Protein AF-I4HUV7-F1 (afdb_monomer_lite)

Foldseek 3Di:
DCVFQNPCCVVFVQWLAAQLVPFVQSARLVLLVVLVCCCGVPVCLVVSLVLLVCEVPVPPVNYGHQCVPLVVDDCCVSRVRGPCSVPSSVSSVVSCVSRPPDDPPPPPDD

Sequence (110 aa):
MINCLGDNWVKTWSLGLPSWENTPNHINIRSILWLRNLAIAYDMIDFAKARYNLLGNGGHWFPGQQAKEVEKLDLTACLAASPHADQIPHLLAETHRLLSGETVQRLSSS

Secondary structure (DSSP, 8-state):
-HHHH-HHHHHHTTTTPPPGGGSGGGB-HHHHHHHHHHHHHH--HHHHHHHHTTTTTSGGGS-SB--TTGGGS--HHHHTT-TTTTTHHHHHHHHHHHHSSS--------

Organism: NCBI:txid1160284

Radius of gyration: 14.09 Å; chains: 1; bounding box: 31×34×42 Å

Structure (mmCIF, N/CA/C/O backbone):
data_AF-I4HUV7-F1
#
_entry.id   AF-I4HUV7-F1
#
loop_
_atom_site.group_PDB
_atom_site.id
_atom_site.type_symbol
_atom_site.label_atom_id
_atom_site.label_alt_id
_atom_site.label_comp_id
_atom_site.label_asym_id
_atom_site.label_entity_id
_atom_site.label_seq_id
_atom_site.pdbx_PDB_ins_code
_atom_site.Cartn_x
_atom_site.Cartn_y
_atom_site.Cartn_z
_atom_site.occupancy
_atom_site.B_iso_or_equiv
_atom_site.auth_seq_id
_atom_site.auth_comp_id
_atom_site.auth_asym_id
_atom_site.auth_atom_id
_atom_site.pdbx_PDB_model_num
ATOM 1 N N . MET A 1 1 ? -12.606 -8.576 6.114 1.00 71.75 1 MET A N 1
ATOM 2 C CA . MET A 1 1 ? -11.490 -8.477 5.142 1.00 71.75 1 MET A CA 1
ATOM 3 C C . MET A 1 1 ? -11.890 -8.946 3.742 1.00 71.75 1 MET A C 1
ATOM 5 O O . MET A 1 1 ? -11.938 -8.098 2.864 1.00 71.75 1 MET A O 1
ATOM 9 N N . ILE A 1 2 ? -12.245 -10.224 3.525 1.00 83.25 2 ILE A N 1
ATOM 10 C CA . ILE A 1 2 ? -12.669 -10.730 2.197 1.00 83.25 2 ILE A CA 1
ATOM 11 C C . ILE A 1 2 ? -13.879 -9.957 1.646 1.00 83.25 2 ILE A C 1
ATOM 13 O O . ILE A 1 2 ? -13.843 -9.529 0.501 1.00 83.25 2 ILE A O 1
ATOM 17 N N . ASN A 1 3 ? -14.894 -9.682 2.474 1.00 85.62 3 ASN A N 1
ATOM 18 C CA . ASN A 1 3 ? -16.086 -8.933 2.044 1.00 85.62 3 ASN A CA 1
ATOM 19 C C . ASN A 1 3 ? -15.796 -7.487 1.598 1.00 85.62 3 ASN A C 1
ATOM 21 O O . ASN A 1 3 ? -16.595 -6.925 0.862 1.00 85.62 3 ASN A O 1
ATOM 25 N N . CYS A 1 4 ? -14.683 -6.888 2.036 1.00 88.00 4 CYS A N 1
ATOM 26 C CA . CYS A 1 4 ? -14.340 -5.497 1.711 1.00 88.00 4 CYS A CA 1
ATOM 27 C C . CYS A 1 4 ? -13.284 -5.397 0.600 1.00 88.00 4 CYS A C 1
ATOM 29 O O . CYS A 1 4 ? -13.304 -4.458 -0.184 1.00 88.00 4 CYS A O 1
ATOM 31 N N . LEU A 1 5 ? -12.332 -6.337 0.560 1.00 88.31 5 LEU A N 1
ATOM 32 C CA . LEU A 1 5 ? -11.147 -6.277 -0.306 1.00 88.31 5 LEU A CA 1
ATOM 33 C C . LEU A 1 5 ? -11.113 -7.372 -1.387 1.00 88.31 5 LEU A C 1
ATOM 35 O O . LEU A 1 5 ? -10.328 -7.271 -2.324 1.00 88.31 5 LEU A O 1
ATOM 39 N N . GLY A 1 6 ? -11.945 -8.408 -1.267 1.00 93.06 6 GLY A N 1
ATOM 40 C CA . GLY A 1 6 ? -11.955 -9.580 -2.145 1.00 93.06 6 GLY A CA 1
ATOM 41 C C . GLY A 1 6 ? -10.986 -10.687 -1.709 1.00 93.06 6 GLY A C 1
ATOM 42 O O . GLY A 1 6 ? -9.909 -10.427 -1.176 1.00 93.06 6 GLY A O 1
ATOM 43 N N . ASP A 1 7 ? -11.371 -11.946 -1.943 1.00 94.00 7 ASP A N 1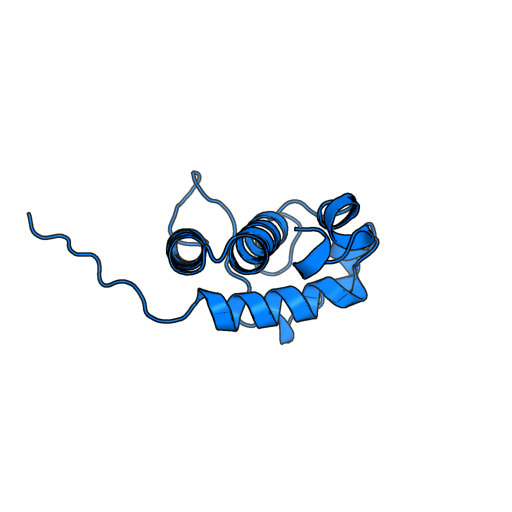
ATOM 44 C CA . ASP A 1 7 ? -10.610 -13.134 -1.512 1.00 94.00 7 ASP A CA 1
ATOM 45 C C . ASP A 1 7 ? -9.214 -13.200 -2.141 1.00 94.00 7 ASP A C 1
ATOM 47 O O . ASP A 1 7 ? -8.226 -13.388 -1.431 1.00 94.00 7 ASP A O 1
ATOM 51 N N . ASN A 1 8 ? -9.142 -12.971 -3.457 1.00 94.69 8 ASN A N 1
ATOM 52 C CA . ASN A 1 8 ? -7.889 -12.986 -4.205 1.00 94.69 8 ASN A CA 1
ATOM 53 C C . ASN A 1 8 ? -6.887 -11.999 -3.590 1.00 94.69 8 ASN A C 1
ATOM 55 O O . ASN A 1 8 ? -5.838 -12.405 -3.103 1.00 94.69 8 ASN A O 1
ATOM 59 N N . TRP A 1 9 ? -7.271 -10.722 -3.478 1.00 95.81 9 TRP A N 1
ATOM 60 C CA . TRP A 1 9 ? -6.423 -9.677 -2.902 1.00 95.81 9 TRP A CA 1
ATOM 61 C C . TRP A 1 9 ? -5.921 -10.030 -1.500 1.00 95.81 9 TRP A C 1
ATOM 63 O O . TRP A 1 9 ? -4.728 -9.936 -1.227 1.00 95.81 9 TRP A O 1
ATOM 73 N N . VAL A 1 10 ? -6.809 -10.477 -0.607 1.00 93.81 10 VAL A N 1
ATOM 74 C CA . VAL A 1 10 ? -6.444 -10.813 0.778 1.00 93.81 10 VAL A CA 1
ATOM 75 C C . VAL A 1 10 ? -5.332 -11.861 0.845 1.00 93.81 10 VAL A C 1
ATOM 77 O O . VAL A 1 10 ? -4.462 -11.766 1.712 1.00 93.81 10 VAL A O 1
ATOM 80 N N . LYS A 1 11 ? -5.325 -12.822 -0.081 1.00 95.31 11 LYS A N 1
ATOM 81 C CA . LYS A 1 11 ? -4.323 -13.891 -0.136 1.00 95.31 11 LYS A CA 1
ATOM 82 C C . LYS A 1 11 ? -3.035 -13.473 -0.842 1.00 95.31 11 LYS A C 1
ATOM 84 O O . LYS A 1 11 ? -1.973 -13.981 -0.488 1.00 95.31 11 LYS A O 1
ATOM 89 N N . THR A 1 12 ? -3.103 -12.571 -1.822 1.00 97.12 12 THR A N 1
ATOM 90 C CA . THR A 1 12 ? -1.993 -12.352 -2.765 1.00 97.12 12 THR A CA 1
ATOM 91 C C . THR A 1 12 ? -1.412 -10.939 -2.787 1.00 97.12 12 THR A C 1
ATOM 93 O O . THR A 1 12 ? -0.366 -10.749 -3.404 1.00 97.12 12 THR A O 1
ATOM 96 N N . TRP A 1 13 ? -1.990 -9.959 -2.076 1.00 97.25 13 TRP A N 1
ATOM 97 C CA . TRP A 1 13 ? -1.567 -8.545 -2.143 1.00 97.25 13 TRP A CA 1
ATOM 98 C C . TRP A 1 13 ? -0.078 -8.308 -1.855 1.00 97.25 13 TRP A C 1
ATOM 100 O O . TRP A 1 13 ? 0.499 -7.337 -2.334 1.00 97.25 13 TRP A O 1
ATOM 110 N N . SER A 1 14 ? 0.543 -9.171 -1.045 1.00 96.94 14 SER A N 1
ATOM 111 C CA . SER A 1 14 ? 1.934 -9.019 -0.605 1.00 96.94 14 SER A CA 1
ATOM 112 C C . SER A 1 14 ? 2.953 -9.824 -1.419 1.00 96.94 14 SER A C 1
ATOM 114 O O . SER A 1 14 ? 4.162 -9.699 -1.180 1.00 96.94 14 SER A O 1
ATOM 116 N N . LEU A 1 15 ? 2.473 -10.650 -2.356 1.00 97.75 15 LEU A N 1
ATOM 117 C CA . LEU A 1 15 ? 3.304 -11.498 -3.203 1.00 97.75 15 LEU A CA 1
ATOM 118 C C . LEU A 1 15 ? 4.025 -10.655 -4.255 1.00 97.75 15 LEU A C 1
ATOM 120 O O . LEU A 1 15 ? 3.437 -9.764 -4.873 1.00 97.75 15 LEU A O 1
ATOM 124 N N . GLY A 1 16 ? 5.315 -10.943 -4.440 1.00 96.62 16 GLY A N 1
ATOM 125 C CA . GLY A 1 16 ? 6.145 -10.292 -5.454 1.00 96.62 16 GLY A CA 1
ATOM 126 C C . GLY A 1 16 ? 6.408 -8.803 -5.222 1.00 96.62 16 GLY A C 1
ATOM 127 O O . GLY A 1 16 ? 6.891 -8.137 -6.130 1.00 96.62 16 GLY A O 1
ATOM 128 N N . LEU A 1 17 ? 6.092 -8.261 -4.038 1.00 97.38 17 LEU A N 1
ATOM 129 C CA . LEU A 1 17 ? 6.389 -6.863 -3.729 1.00 97.38 17 LEU A CA 1
ATOM 130 C C . LEU A 1 17 ? 7.894 -6.658 -3.487 1.00 97.38 17 LEU A C 1
ATOM 132 O O . LEU A 1 17 ? 8.482 -7.425 -2.714 1.00 97.38 17 LEU A O 1
ATOM 136 N N . PRO A 1 18 ? 8.496 -5.600 -4.055 1.00 96.25 18 PRO A N 1
ATOM 137 C CA . PRO A 1 18 ? 9.900 -5.273 -3.843 1.00 96.25 18 PRO A CA 1
ATOM 138 C C . PRO A 1 18 ? 10.155 -4.796 -2.404 1.00 96.25 18 PRO A C 1
ATOM 140 O O . PRO A 1 18 ? 9.242 -4.362 -1.691 1.00 96.25 18 PRO A O 1
ATOM 143 N N . SER A 1 19 ? 11.418 -4.837 -1.974 1.00 95.19 19 SER A N 1
ATOM 144 C CA . SER A 1 19 ? 11.849 -4.040 -0.823 1.00 95.19 19 SER A CA 1
ATOM 145 C C . SER A 1 19 ? 11.765 -2.553 -1.173 1.00 95.19 19 SER A C 1
ATOM 147 O O . SER A 1 19 ? 11.936 -2.171 -2.329 1.00 95.19 19 SER A O 1
ATOM 149 N N . TRP A 1 20 ? 11.515 -1.703 -0.176 1.00 94.38 20 TRP A N 1
ATOM 150 C CA . TRP A 1 20 ? 11.382 -0.257 -0.380 1.00 94.38 20 TRP A CA 1
ATOM 151 C C . TRP A 1 20 ? 12.645 0.360 -1.012 1.00 94.38 20 TRP A C 1
ATOM 153 O O . TRP A 1 20 ? 12.530 1.289 -1.801 1.00 94.38 20 TRP A O 1
ATOM 163 N N . GLU A 1 21 ? 13.833 -0.196 -0.758 1.00 95.19 21 GLU A N 1
ATOM 164 C CA . GLU A 1 21 ? 15.109 0.217 -1.375 1.00 95.19 21 GLU A CA 1
ATOM 165 C C . GLU A 1 21 ? 15.117 0.062 -2.903 1.00 95.19 21 GLU A C 1
ATOM 167 O O . GLU A 1 21 ? 15.753 0.839 -3.603 1.00 95.19 21 GLU A O 1
ATOM 172 N N . ASN A 1 22 ? 14.365 -0.909 -3.426 1.00 95.75 22 ASN A N 1
ATOM 173 C CA . ASN A 1 22 ? 14.295 -1.233 -4.851 1.00 95.75 22 ASN A CA 1
ATOM 174 C C . ASN A 1 22 ? 13.068 -0.611 -5.535 1.00 95.75 22 ASN A C 1
ATOM 176 O O . ASN A 1 22 ? 12.580 -1.119 -6.546 1.00 95.75 22 ASN A O 1
ATOM 180 N N . THR A 1 23 ? 12.535 0.472 -4.972 1.00 95.19 23 THR A N 1
ATOM 181 C CA . THR A 1 23 ? 11.396 1.195 -5.542 1.00 95.19 23 THR A CA 1
ATOM 182 C C . THR A 1 23 ? 11.785 2.624 -5.904 1.00 95.19 23 THR A C 1
ATOM 184 O O . THR A 1 23 ? 12.590 3.241 -5.197 1.00 95.19 23 THR A O 1
ATOM 187 N N . PRO A 1 24 ? 11.195 3.195 -6.968 1.00 95.62 24 PRO A N 1
ATOM 188 C CA . PRO A 1 24 ? 11.328 4.618 -7.248 1.00 95.62 24 PRO A CA 1
ATOM 189 C C . PRO A 1 24 ? 10.972 5.456 -6.019 1.00 95.62 24 PRO A C 1
ATOM 191 O O . PRO A 1 24 ? 9.991 5.178 -5.327 1.00 95.62 24 PRO A O 1
ATOM 194 N N . ASN A 1 25 ? 11.790 6.470 -5.735 1.00 94.88 25 ASN A N 1
ATOM 195 C CA . ASN A 1 25 ? 11.672 7.335 -4.558 1.00 94.88 25 ASN A CA 1
ATOM 196 C C . ASN A 1 25 ? 11.653 6.595 -3.211 1.00 94.88 25 ASN A C 1
ATOM 198 O O . ASN A 1 25 ? 11.197 7.163 -2.224 1.00 94.88 25 ASN A O 1
ATOM 202 N N . HIS A 1 26 ? 12.147 5.357 -3.141 1.00 96.12 26 HIS A N 1
ATOM 203 C CA . HIS A 1 26 ? 12.168 4.558 -1.917 1.00 96.12 26 HIS A CA 1
ATOM 204 C C . HIS A 1 26 ? 10.779 4.351 -1.277 1.00 96.12 26 HIS A C 1
ATOM 206 O O . HIS A 1 26 ? 10.664 4.244 -0.053 1.00 96.12 26 HIS A O 1
ATOM 212 N N . ILE A 1 27 ? 9.709 4.334 -2.077 1.00 96.50 27 ILE A N 1
ATOM 213 C CA . ILE A 1 27 ? 8.328 4.164 -1.610 1.00 96.50 27 ILE A CA 1
ATOM 214 C C . ILE A 1 27 ? 8.144 2.815 -0.910 1.00 96.50 27 ILE A C 1
ATOM 216 O O . ILE A 1 27 ? 8.383 1.742 -1.465 1.00 96.50 27 ILE A O 1
ATOM 220 N N . ASN A 1 28 ? 7.604 2.834 0.309 1.00 96.94 28 ASN A N 1
ATOM 221 C CA . ASN A 1 28 ? 7.321 1.595 1.026 1.00 96.94 28 ASN A CA 1
ATOM 222 C C . ASN A 1 28 ? 5.969 0.989 0.613 1.00 96.94 28 ASN A C 1
ATOM 224 O O . ASN A 1 28 ? 4.993 1.038 1.363 1.00 96.94 28 ASN A O 1
ATOM 228 N N . ILE A 1 29 ? 5.915 0.393 -0.583 1.00 97.50 29 ILE A N 1
ATOM 229 C CA . ILE A 1 29 ? 4.695 -0.194 -1.171 1.00 97.50 29 ILE A CA 1
ATOM 230 C C . ILE A 1 29 ? 4.020 -1.173 -0.199 1.00 97.50 29 ILE A C 1
ATOM 232 O O . ILE A 1 29 ? 2.812 -1.095 0.026 1.00 97.50 29 ILE A O 1
ATOM 236 N N . ARG A 1 30 ? 4.800 -2.058 0.435 1.00 97.31 30 ARG A N 1
ATOM 237 C CA . ARG A 1 30 ? 4.291 -3.054 1.390 1.00 97.31 30 ARG A CA 1
ATOM 238 C C . ARG A 1 30 ? 3.577 -2.403 2.571 1.00 97.31 30 ARG A C 1
ATOM 240 O O . ARG A 1 30 ? 2.452 -2.790 2.882 1.00 97.31 30 ARG A O 1
ATOM 247 N N . SER A 1 31 ? 4.215 -1.432 3.223 1.00 96.88 31 SER A N 1
ATOM 248 C CA . SER A 1 31 ? 3.623 -0.743 4.373 1.00 96.88 31 SER A CA 1
ATOM 249 C C . SER A 1 31 ? 2.377 0.038 3.972 1.00 96.88 31 SER A C 1
ATOM 251 O O . SER A 1 31 ? 1.379 -0.003 4.682 1.00 96.88 31 SER A O 1
ATOM 253 N N . ILE A 1 32 ? 2.396 0.702 2.817 1.00 97.62 32 ILE A N 1
ATOM 254 C CA . ILE A 1 32 ? 1.260 1.497 2.340 1.00 97.62 32 ILE A CA 1
ATOM 255 C C . ILE A 1 32 ? 0.044 0.603 2.065 1.00 97.62 32 ILE A C 1
ATOM 257 O O . ILE A 1 32 ? -1.046 0.892 2.557 1.00 97.62 32 ILE A O 1
ATOM 261 N N . LEU A 1 33 ? 0.221 -0.518 1.357 1.00 98.00 33 LEU A N 1
ATOM 262 C CA . LEU A 1 33 ? -0.866 -1.469 1.096 1.00 98.00 33 LEU A CA 1
ATOM 263 C C . LEU A 1 33 ? -1.375 -2.138 2.379 1.00 98.00 33 LEU A C 1
ATOM 265 O O . LEU A 1 33 ? -2.577 -2.350 2.530 1.00 98.00 33 LEU A O 1
ATOM 269 N N . TRP A 1 34 ? -0.488 -2.423 3.334 1.00 97.62 34 TRP A N 1
ATOM 270 C CA . TRP A 1 34 ? -0.889 -2.924 4.648 1.00 97.62 34 TRP A CA 1
ATOM 271 C C . TRP A 1 34 ? -1.775 -1.918 5.398 1.00 97.62 34 TRP A C 1
ATOM 273 O O . TRP A 1 34 ? -2.849 -2.290 5.872 1.00 97.62 34 TRP A O 1
ATOM 283 N N . LEU A 1 35 ? -1.381 -0.640 5.443 1.00 97.06 35 LEU A N 1
ATOM 284 C CA . LEU A 1 35 ? -2.174 0.422 6.072 1.00 97.06 35 LEU A CA 1
ATOM 285 C C . LEU A 1 35 ? -3.521 0.623 5.369 1.00 97.06 35 LEU A C 1
ATOM 287 O O . LEU A 1 35 ? -4.540 0.756 6.044 1.00 97.06 35 LEU A O 1
ATOM 291 N N . ARG A 1 36 ? -3.549 0.562 4.032 1.00 97.06 36 ARG A N 1
ATOM 292 C CA . ARG A 1 36 ? -4.791 0.570 3.243 1.00 97.06 36 ARG A CA 1
ATOM 293 C C . ARG A 1 36 ? -5.721 -0.573 3.649 1.00 97.06 36 ARG A C 1
ATOM 295 O O . ARG A 1 36 ? -6.912 -0.361 3.861 1.00 97.06 36 ARG A O 1
ATOM 302 N N . ASN A 1 37 ? -5.183 -1.786 3.768 1.00 97.12 37 ASN A N 1
ATOM 303 C CA . ASN A 1 37 ? -5.973 -2.956 4.136 1.00 97.12 37 ASN A CA 1
ATOM 304 C C . ASN A 1 37 ? -6.569 -2.810 5.544 1.00 97.12 37 ASN A C 1
ATOM 306 O O . ASN A 1 37 ? -7.726 -3.173 5.741 1.00 97.12 37 ASN A O 1
ATOM 310 N N . LEU A 1 38 ? -5.820 -2.245 6.500 1.00 96.19 38 LEU A N 1
ATOM 311 C CA . LEU A 1 38 ? -6.327 -1.954 7.845 1.00 96.19 38 LEU A CA 1
ATOM 312 C C . LEU A 1 38 ? -7.438 -0.901 7.834 1.00 96.19 38 LEU A C 1
ATOM 314 O O . LEU A 1 38 ? -8.496 -1.117 8.421 1.00 96.19 38 LEU A O 1
ATOM 318 N N . ALA A 1 39 ? -7.208 0.204 7.126 1.00 95.00 39 ALA A N 1
ATOM 319 C CA . ALA A 1 39 ? -8.173 1.280 6.951 1.00 95.00 39 ALA A CA 1
ATOM 320 C C . ALA A 1 39 ? -9.515 0.767 6.406 1.00 95.00 39 ALA A C 1
ATOM 322 O O . ALA A 1 39 ? -10.556 1.044 6.984 1.00 95.00 39 ALA A O 1
ATOM 323 N N . ILE A 1 40 ? -9.496 -0.025 5.331 1.00 93.44 40 ILE A N 1
ATOM 324 C CA . ILE A 1 40 ? -10.722 -0.457 4.641 1.00 93.44 40 ILE A CA 1
ATOM 325 C C . ILE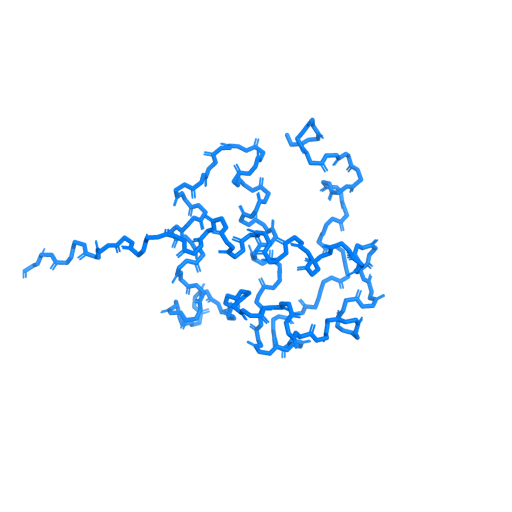 A 1 40 ? -11.395 -1.645 5.335 1.00 93.44 40 ILE A C 1
ATOM 327 O O . ILE A 1 40 ? -12.619 -1.708 5.421 1.00 93.44 40 ILE A O 1
ATOM 331 N N . ALA A 1 41 ? -10.625 -2.637 5.793 1.00 94.50 41 ALA A N 1
ATOM 332 C CA . ALA A 1 41 ? -11.207 -3.874 6.313 1.00 94.50 41 ALA A CA 1
ATOM 333 C C . ALA A 1 41 ? -11.645 -3.783 7.779 1.00 94.50 41 ALA A C 1
ATOM 335 O O . ALA A 1 41 ? -12.444 -4.622 8.200 1.00 94.50 41 ALA A O 1
ATOM 336 N N . TYR A 1 42 ? -11.099 -2.828 8.535 1.00 93.81 42 TYR A N 1
ATOM 337 C CA . TYR A 1 42 ? -11.307 -2.696 9.978 1.00 93.81 42 TYR A CA 1
ATOM 338 C C . TYR A 1 42 ? -11.669 -1.272 10.412 1.00 93.81 42 TYR A C 1
ATOM 340 O O . TYR A 1 42 ? -11.688 -1.007 11.609 1.00 93.81 42 TYR A O 1
ATOM 348 N N . ASP A 1 43 ? -11.921 -0.363 9.465 1.00 91.69 43 ASP A N 1
ATOM 349 C CA . ASP A 1 43 ? -12.236 1.048 9.732 1.00 91.69 43 ASP A CA 1
ATOM 350 C C . ASP A 1 43 ? -11.154 1.774 10.565 1.00 91.69 43 ASP A C 1
ATOM 352 O O . ASP A 1 43 ? -11.402 2.714 11.313 1.00 91.69 43 ASP A O 1
ATOM 356 N N . MET A 1 44 ? -9.894 1.334 10.449 1.00 95.44 44 MET A N 1
ATOM 357 C CA . MET A 1 44 ? -8.766 1.854 11.237 1.00 95.44 44 MET A CA 1
ATOM 358 C C . MET A 1 44 ? -8.111 3.085 10.588 1.00 95.44 44 MET A C 1
ATOM 360 O O . MET A 1 44 ? -6.885 3.151 10.466 1.00 95.44 44 MET A O 1
ATOM 364 N N . ILE A 1 45 ? -8.913 4.054 10.138 1.00 92.81 45 ILE A N 1
ATOM 365 C CA . ILE A 1 45 ? -8.442 5.209 9.354 1.00 92.81 45 ILE A CA 1
ATOM 366 C C . ILE A 1 45 ? -7.454 6.076 10.145 1.00 92.81 45 ILE A C 1
ATOM 368 O O . ILE A 1 45 ? -6.371 6.372 9.640 1.00 92.81 45 ILE A O 1
ATOM 372 N N . ASP A 1 46 ? -7.770 6.439 11.390 1.00 92.38 46 ASP A N 1
ATOM 373 C CA . ASP A 1 46 ? -6.910 7.317 12.200 1.00 92.38 46 ASP A CA 1
ATOM 374 C C . ASP A 1 46 ? -5.568 6.664 12.540 1.00 92.38 46 ASP A C 1
ATOM 376 O O . ASP A 1 46 ? -4.507 7.285 12.430 1.00 92.38 46 ASP A O 1
ATOM 380 N N . PHE A 1 47 ? -5.592 5.371 12.876 1.00 93.75 47 PHE A N 1
ATOM 381 C CA . PHE A 1 47 ? -4.373 4.589 13.068 1.00 93.75 47 PHE A CA 1
ATOM 382 C C . PHE A 1 47 ? -3.541 4.545 11.782 1.00 93.75 47 PHE A C 1
ATOM 384 O O . PHE A 1 47 ? -2.328 4.767 11.817 1.00 93.75 47 PHE A O 1
ATOM 391 N N . ALA A 1 48 ? -4.185 4.286 10.641 1.00 95.25 48 ALA A N 1
ATOM 392 C CA . ALA A 1 48 ? -3.512 4.210 9.355 1.00 95.25 48 ALA A CA 1
ATOM 393 C C . ALA A 1 48 ? -2.875 5.551 8.962 1.00 95.25 48 ALA A C 1
ATOM 395 O O . ALA A 1 48 ? -1.720 5.557 8.538 1.00 95.25 48 ALA A O 1
ATOM 396 N N . LYS A 1 49 ? -3.560 6.681 9.186 1.00 94.00 49 LYS A N 1
ATOM 397 C CA . LYS A 1 49 ? -3.019 8.040 9.000 1.00 94.00 49 LYS A CA 1
ATOM 398 C C . LYS A 1 49 ? -1.802 8.299 9.882 1.00 94.00 49 LYS A C 1
ATOM 400 O O . LYS A 1 49 ? -0.750 8.700 9.383 1.00 94.00 49 LYS A O 1
ATOM 405 N N . ALA A 1 50 ? -1.907 8.014 11.182 1.00 91.94 50 ALA A N 1
ATOM 406 C CA . ALA A 1 50 ? -0.809 8.212 12.125 1.00 91.94 50 ALA A CA 1
ATOM 407 C C . ALA A 1 50 ? 0.449 7.433 11.708 1.00 91.94 50 ALA A C 1
ATOM 409 O O . ALA A 1 50 ? 1.556 7.965 11.760 1.00 91.94 50 ALA A O 1
ATOM 410 N N . ARG A 1 51 ? 0.286 6.188 11.240 1.00 93.06 51 ARG A N 1
ATOM 411 C CA . ARG A 1 51 ? 1.397 5.371 10.731 1.00 93.06 51 ARG A CA 1
ATOM 412 C C . ARG A 1 51 ? 1.904 5.845 9.374 1.00 93.06 51 ARG A C 1
ATOM 414 O O . ARG A 1 51 ? 3.113 5.898 9.180 1.00 93.06 51 ARG A O 1
ATOM 421 N N . TYR A 1 52 ? 1.020 6.231 8.460 1.00 95.00 52 TYR A N 1
ATOM 422 C CA . TYR A 1 52 ? 1.401 6.739 7.143 1.00 95.00 52 TYR A CA 1
ATOM 423 C C . TYR A 1 52 ? 2.271 7.999 7.248 1.00 95.00 52 TYR A C 1
ATOM 425 O O . TYR A 1 52 ? 3.261 8.126 6.530 1.00 95.00 52 TYR A O 1
ATOM 433 N N . ASN A 1 53 ? 1.970 8.891 8.196 1.00 90.75 53 ASN A N 1
ATOM 434 C CA . ASN A 1 53 ? 2.737 10.118 8.452 1.00 90.75 53 ASN A CA 1
ATOM 435 C C . ASN A 1 53 ? 4.151 9.882 9.015 1.00 90.75 53 ASN A C 1
ATOM 437 O O . ASN A 1 53 ? 4.985 10.790 8.985 1.00 90.75 53 ASN A O 1
ATOM 441 N N . LEU A 1 54 ? 4.447 8.667 9.488 1.00 91.19 54 LEU A N 1
ATOM 442 C CA . LEU A 1 54 ? 5.798 8.274 9.892 1.00 91.19 54 LEU A CA 1
ATOM 443 C C . LEU A 1 54 ? 6.665 7.826 8.709 1.00 91.19 54 LEU A C 1
ATOM 445 O O . LEU A 1 54 ? 7.884 7.818 8.852 1.00 91.19 54 LEU A O 1
ATOM 449 N N . LEU A 1 55 ? 6.097 7.475 7.550 1.00 92.00 55 LEU A N 1
ATOM 450 C CA . LEU A 1 55 ? 6.907 7.163 6.366 1.00 92.00 55 LEU A CA 1
ATOM 451 C C . LEU A 1 55 ? 7.690 8.415 5.947 1.00 92.00 55 LEU A C 1
ATOM 453 O O . LEU A 1 55 ? 7.112 9.484 5.761 1.00 92.00 55 LEU A O 1
ATOM 457 N N . GLY A 1 56 ? 9.009 8.282 5.848 1.00 87.44 56 GLY A N 1
ATOM 458 C CA . GLY A 1 56 ? 9.955 9.374 5.605 1.00 87.44 56 GLY A CA 1
ATOM 459 C C . GLY A 1 56 ? 10.346 10.230 6.807 1.00 87.44 56 GLY A C 1
ATOM 460 O O . GLY A 1 56 ? 11.318 10.973 6.715 1.00 87.44 56 GLY A O 1
ATOM 461 N N . ASN A 1 57 ? 9.668 10.079 7.950 1.00 83.94 57 ASN A N 1
ATOM 462 C CA . ASN A 1 57 ? 9.963 10.815 9.189 1.00 83.94 57 ASN A CA 1
ATOM 463 C C . ASN A 1 57 ? 10.350 9.900 10.370 1.00 83.94 57 ASN A C 1
ATOM 465 O O . ASN A 1 57 ? 10.872 10.373 11.376 1.00 83.94 57 ASN A O 1
ATOM 469 N N . GLY A 1 58 ? 10.092 8.593 10.275 1.00 76.19 58 GLY A N 1
ATOM 470 C CA . GLY A 1 58 ? 10.291 7.601 11.338 1.00 76.19 58 GLY A CA 1
ATOM 471 C C . GLY A 1 58 ? 11.712 7.035 11.435 1.00 76.19 58 GLY A C 1
ATOM 472 O O . GLY A 1 58 ? 11.967 6.151 12.257 1.00 76.19 58 GLY A O 1
ATOM 473 N N . GLY A 1 59 ? 12.636 7.516 10.597 1.00 78.94 59 GLY A N 1
ATOM 474 C CA . GLY A 1 59 ? 14.001 7.000 10.502 1.00 78.94 59 GLY A CA 1
ATOM 475 C C . GLY A 1 59 ? 14.034 5.495 10.214 1.00 78.94 59 GLY A C 1
ATOM 476 O O . GLY A 1 59 ? 13.169 4.953 9.531 1.00 78.94 59 GLY A O 1
ATOM 477 N N . HIS A 1 60 ? 15.025 4.799 10.774 1.00 81.56 60 HIS A N 1
ATOM 478 C CA . HIS A 1 60 ? 15.193 3.351 10.583 1.00 81.56 60 HIS A CA 1
ATOM 479 C C . HIS A 1 60 ? 14.056 2.476 11.147 1.00 81.56 60 HIS A C 1
ATOM 481 O O . HIS A 1 60 ? 13.891 1.347 10.696 1.00 81.56 60 HIS A O 1
ATOM 487 N N . TRP A 1 61 ? 13.254 2.976 12.098 1.00 80.00 61 TRP A N 1
ATOM 488 C CA . TRP A 1 61 ? 12.162 2.204 12.710 1.00 80.00 61 TRP A CA 1
ATOM 489 C C . TRP A 1 61 ? 10.937 2.073 11.800 1.00 80.00 61 TRP A C 1
ATOM 491 O O . TRP A 1 61 ? 10.112 1.182 12.002 1.00 80.00 61 TRP A O 1
ATOM 501 N N . PHE A 1 62 ? 10.809 2.951 10.802 1.00 83.50 62 PHE A N 1
ATOM 502 C CA . PHE A 1 62 ? 9.754 2.871 9.799 1.00 83.50 62 PHE A CA 1
ATOM 503 C C . PHE A 1 62 ? 10.270 3.385 8.448 1.00 83.50 62 PHE A C 1
ATOM 505 O O . PHE A 1 62 ? 10.003 4.528 8.071 1.00 83.50 62 PHE A O 1
ATOM 512 N N . PRO A 1 63 ? 11.077 2.563 7.750 1.00 90.38 63 PRO A N 1
ATOM 513 C CA . PRO A 1 63 ? 11.840 3.017 6.603 1.00 90.38 63 PRO A CA 1
ATOM 514 C C . PRO A 1 63 ? 10.978 3.167 5.346 1.00 90.38 63 PRO A C 1
ATOM 516 O O . PRO A 1 63 ? 9.892 2.589 5.218 1.00 90.38 63 PRO A O 1
ATOM 519 N N . GLY A 1 64 ? 11.528 3.903 4.386 1.00 93.19 64 GLY A N 1
ATOM 520 C CA . GLY A 1 64 ? 10.905 4.197 3.104 1.00 93.19 64 GLY A CA 1
ATOM 521 C C . GLY A 1 64 ? 9.950 5.389 3.147 1.00 93.19 64 GLY A C 1
ATOM 522 O O . GLY A 1 64 ? 9.659 5.965 4.196 1.00 93.19 64 GLY A O 1
ATOM 523 N N . GLN A 1 65 ? 9.486 5.760 1.961 1.00 95.62 65 GLN A N 1
ATOM 524 C CA . GLN A 1 65 ? 8.739 6.981 1.705 1.00 95.62 65 GLN A CA 1
ATOM 525 C C . GLN A 1 65 ? 7.252 6.708 1.480 1.00 95.62 65 GLN A C 1
ATOM 527 O O . GLN A 1 65 ? 6.826 5.606 1.119 1.00 95.62 65 GLN A O 1
ATOM 532 N N . GLN A 1 66 ? 6.460 7.756 1.684 1.00 95.88 66 GLN A N 1
ATOM 533 C CA . GLN A 1 66 ? 5.062 7.831 1.276 1.00 95.88 66 GLN A CA 1
ATOM 534 C C . GLN A 1 66 ? 4.924 7.731 -0.250 1.00 95.88 66 GLN A C 1
ATOM 536 O O . GLN A 1 66 ? 5.839 8.092 -0.985 1.00 95.88 66 GLN A O 1
ATOM 541 N N . ALA A 1 67 ? 3.742 7.353 -0.738 1.00 95.94 67 ALA A N 1
ATOM 542 C CA . ALA A 1 67 ? 3.396 7.341 -2.164 1.00 95.94 67 ALA A CA 1
ATOM 543 C C . ALA A 1 67 ? 3.100 8.752 -2.725 1.00 95.94 67 ALA A C 1
ATOM 545 O O . ALA A 1 67 ? 2.174 8.948 -3.514 1.00 95.94 67 ALA A O 1
ATOM 546 N N . LYS A 1 68 ? 3.878 9.753 -2.297 1.00 94.00 68 LYS A N 1
ATOM 547 C CA . LYS A 1 68 ? 3.766 11.124 -2.795 1.00 94.00 68 LYS A CA 1
ATOM 548 C C . LYS A 1 68 ? 4.094 11.152 -4.284 1.00 94.00 68 LYS A C 1
ATOM 550 O O . LYS A 1 68 ? 5.135 10.647 -4.692 1.00 94.00 68 LYS A O 1
ATOM 555 N N . GLU A 1 69 ? 3.196 11.743 -5.073 1.00 93.00 69 GLU A N 1
ATOM 556 C CA . GLU A 1 69 ? 3.332 11.866 -6.533 1.00 93.00 69 GLU A CA 1
ATOM 557 C C . GLU A 1 69 ? 3.560 10.519 -7.249 1.00 93.00 69 GLU A C 1
ATOM 559 O O . GLU A 1 69 ? 4.150 10.480 -8.326 1.00 93.00 69 GLU A O 1
ATOM 564 N N . VAL A 1 70 ? 3.072 9.408 -6.676 1.00 95.19 70 VAL A N 1
ATOM 565 C CA . VAL A 1 70 ? 3.256 8.053 -7.233 1.00 95.19 70 VAL A CA 1
ATOM 566 C C . VAL A 1 70 ? 2.711 7.904 -8.656 1.00 95.19 70 VAL A C 1
ATOM 568 O O . VAL A 1 70 ? 3.227 7.120 -9.438 1.00 95.19 70 VAL A O 1
ATOM 571 N N . GLU A 1 71 ? 1.716 8.710 -9.019 1.00 93.25 71 GLU A N 1
ATOM 572 C CA . GLU A 1 71 ? 1.140 8.789 -10.367 1.00 93.25 71 GLU A CA 1
ATOM 573 C C . GLU A 1 71 ? 2.116 9.303 -11.442 1.00 93.25 71 GLU A C 1
ATOM 575 O O . GLU A 1 71 ? 1.860 9.132 -12.629 1.00 93.25 71 GLU A O 1
ATOM 580 N N . LYS A 1 72 ? 3.242 9.907 -11.039 1.00 95.12 72 LYS A N 1
ATOM 581 C CA . LYS A 1 72 ? 4.321 10.352 -11.936 1.00 95.12 72 LYS A CA 1
ATOM 582 C C . LYS A 1 72 ? 5.444 9.320 -12.078 1.00 95.12 72 LYS A C 1
ATOM 584 O O . LYS A 1 72 ? 6.420 9.589 -12.775 1.00 95.12 72 LYS A O 1
ATOM 589 N N . LEU A 1 73 ? 5.357 8.187 -11.381 1.00 94.69 73 LEU A N 1
ATOM 590 C CA . LEU A 1 73 ? 6.413 7.179 -11.317 1.00 94.69 73 LEU A CA 1
ATOM 591 C C . LEU A 1 73 ? 6.044 5.951 -12.143 1.00 94.69 73 LEU A C 1
ATOM 593 O O . LEU A 1 73 ? 4.903 5.495 -12.123 1.00 94.69 73 LEU A O 1
ATOM 597 N N . ASP A 1 74 ? 7.043 5.372 -12.804 1.00 95.25 74 ASP A N 1
ATOM 598 C CA . ASP A 1 74 ? 6.913 4.056 -13.420 1.00 95.25 74 ASP A CA 1
ATOM 599 C C . ASP A 1 74 ? 7.290 2.968 -12.405 1.00 95.25 74 ASP A C 1
ATOM 601 O O . ASP A 1 74 ? 8.451 2.826 -12.016 1.00 95.25 74 ASP A O 1
ATOM 605 N N . LEU A 1 75 ? 6.289 2.210 -11.954 1.00 96.06 75 LEU A N 1
ATOM 606 C CA . LEU A 1 75 ? 6.458 1.089 -11.025 1.00 96.06 75 LEU A CA 1
ATOM 607 C C . LEU A 1 75 ? 6.484 -0.274 -11.734 1.00 96.06 75 LEU A C 1
ATOM 609 O O . LEU A 1 75 ? 6.620 -1.300 -11.068 1.00 96.06 75 LEU A O 1
ATOM 613 N N . THR A 1 76 ? 6.371 -0.308 -13.065 1.00 94.62 76 THR A N 1
ATOM 614 C CA . THR A 1 76 ? 6.202 -1.544 -13.845 1.00 94.62 76 THR A CA 1
ATOM 615 C C . THR A 1 76 ? 7.337 -2.529 -13.581 1.00 94.62 76 THR A C 1
ATOM 617 O O . THR A 1 76 ? 7.101 -3.700 -13.288 1.00 94.62 76 THR A O 1
ATOM 620 N N . ALA A 1 77 ? 8.582 -2.046 -13.607 1.00 95.56 77 ALA A N 1
ATOM 621 C CA . ALA A 1 77 ? 9.758 -2.890 -13.421 1.00 95.56 77 ALA A CA 1
ATOM 622 C C . ALA A 1 77 ? 9.839 -3.497 -12.009 1.00 95.56 77 ALA A C 1
ATOM 624 O O . ALA A 1 77 ? 10.115 -4.687 -11.866 1.00 95.56 77 ALA A O 1
ATOM 625 N N . CYS A 1 78 ? 9.583 -2.708 -10.959 1.00 96.19 78 CYS A N 1
ATOM 626 C CA . CYS A 1 78 ? 9.704 -3.193 -9.582 1.00 96.19 78 CYS A CA 1
ATOM 627 C C . CYS A 1 78 ? 8.507 -4.051 -9.144 1.00 96.19 78 CYS A C 1
ATOM 629 O O . CYS A 1 78 ? 8.638 -4.851 -8.219 1.00 96.19 78 CYS A O 1
ATOM 631 N N . LEU A 1 79 ? 7.362 -3.923 -9.820 1.00 97.50 79 LEU A N 1
ATOM 632 C CA . LEU A 1 79 ? 6.156 -4.710 -9.567 1.00 97.50 79 LEU A CA 1
ATOM 633 C C . LEU A 1 79 ? 6.005 -5.931 -10.482 1.00 97.50 79 LEU A C 1
ATOM 635 O O . LEU A 1 79 ? 5.037 -6.665 -10.316 1.00 97.50 79 LEU A O 1
ATOM 639 N N . ALA A 1 80 ? 6.945 -6.195 -11.394 1.00 96.81 80 ALA A N 1
ATOM 640 C CA . ALA A 1 80 ? 6.838 -7.264 -12.394 1.00 96.81 80 ALA A CA 1
ATOM 641 C C . ALA A 1 80 ? 6.587 -8.670 -11.808 1.00 96.81 80 ALA A C 1
ATOM 643 O O . ALA A 1 80 ? 6.004 -9.524 -12.470 1.00 96.81 80 ALA A O 1
ATOM 644 N N . ALA A 1 81 ? 7.011 -8.920 -10.565 1.00 96.75 81 ALA A N 1
ATOM 645 C CA . ALA A 1 81 ? 6.788 -10.188 -9.870 1.00 96.75 81 ALA A CA 1
ATOM 646 C C . ALA A 1 81 ? 5.434 -10.265 -9.136 1.00 96.75 81 ALA A C 1
ATOM 648 O O . ALA A 1 81 ? 5.076 -11.323 -8.614 1.00 96.75 81 ALA A O 1
ATOM 649 N N . SER A 1 82 ? 4.698 -9.155 -9.036 1.00 97.00 82 SER A N 1
ATOM 650 C CA . SER A 1 82 ? 3.429 -9.091 -8.319 1.00 97.00 82 SER A CA 1
ATOM 651 C C . SER A 1 82 ? 2.257 -9.459 -9.232 1.00 97.00 82 SER A C 1
ATOM 653 O O . SER A 1 82 ? 2.133 -8.899 -10.321 1.00 97.00 82 SER A O 1
ATOM 655 N N . PRO A 1 83 ? 1.311 -10.300 -8.773 1.00 97.12 83 PRO A N 1
ATOM 656 C CA . PRO A 1 83 ? 0.090 -10.590 -9.527 1.00 97.12 83 PRO A CA 1
ATOM 657 C C . PRO A 1 83 ? -0.862 -9.384 -9.635 1.00 97.12 83 PRO A C 1
ATOM 659 O O . PRO A 1 83 ? -1.881 -9.470 -10.313 1.00 97.12 83 PRO A O 1
ATOM 662 N N . HIS A 1 84 ? -0.554 -8.271 -8.959 1.00 97.31 84 HIS A N 1
ATOM 663 C CA . HIS A 1 84 ? -1.364 -7.052 -8.934 1.00 97.31 84 HIS A CA 1
ATOM 664 C C . HIS A 1 84 ? -0.624 -5.829 -9.491 1.00 97.31 84 HIS A C 1
ATOM 666 O O . HIS A 1 84 ? -0.978 -4.701 -9.142 1.00 97.31 84 HIS A O 1
ATOM 672 N N . ALA A 1 85 ? 0.403 -6.036 -10.324 1.00 96.25 85 ALA A N 1
ATOM 673 C CA . ALA A 1 85 ? 1.262 -4.969 -10.841 1.00 96.25 85 ALA A CA 1
ATOM 674 C C . ALA A 1 85 ? 0.474 -3.786 -11.431 1.00 96.25 85 ALA A C 1
ATOM 6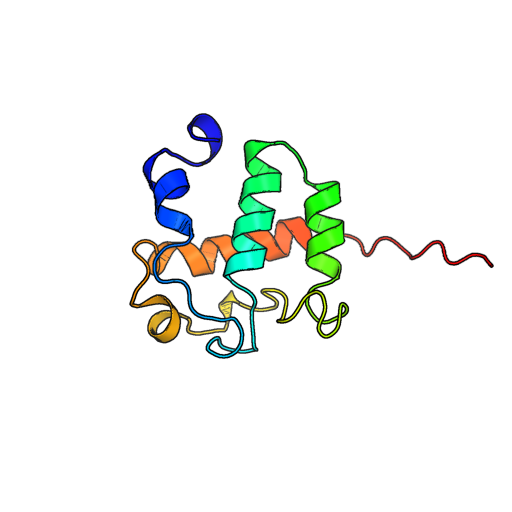76 O O . ALA A 1 85 ? 0.771 -2.640 -11.106 1.00 96.25 85 ALA A O 1
ATOM 677 N N . ASP A 1 86 ? -0.591 -4.061 -12.188 1.00 96.00 86 ASP A N 1
ATOM 678 C CA . ASP A 1 86 ? -1.419 -3.028 -12.826 1.00 96.00 86 ASP A CA 1
ATOM 679 C C . ASP A 1 86 ? -2.318 -2.269 -11.837 1.00 96.00 86 ASP A C 1
ATOM 681 O O . ASP A 1 86 ? -2.685 -1.116 -12.057 1.00 96.00 86 ASP A O 1
ATOM 685 N N . GLN A 1 87 ? -2.695 -2.910 -10.728 1.00 96.56 87 GLN A N 1
ATOM 686 C CA . GLN A 1 87 ? -3.631 -2.342 -9.754 1.00 96.56 87 GLN A CA 1
ATOM 687 C C . GLN A 1 87 ? -2.908 -1.502 -8.699 1.00 96.56 87 GLN A C 1
ATOM 689 O O . GLN A 1 87 ? -3.407 -0.459 -8.277 1.00 96.56 87 GLN A O 1
ATOM 694 N N . ILE A 1 88 ? -1.728 -1.950 -8.262 1.00 97.56 88 ILE A N 1
ATOM 695 C CA . ILE A 1 88 ? -0.990 -1.356 -7.142 1.00 97.56 88 ILE A CA 1
ATOM 696 C C . ILE A 1 88 ? -0.740 0.154 -7.315 1.00 97.56 88 ILE A C 1
ATOM 698 O O . ILE A 1 88 ? -1.010 0.871 -6.351 1.00 97.56 88 ILE A O 1
ATOM 702 N N . PRO A 1 89 ? -0.307 0.691 -8.476 1.00 97.25 89 PRO A N 1
ATOM 703 C CA . PRO A 1 89 ? -0.084 2.131 -8.635 1.00 97.25 89 PRO A CA 1
ATOM 704 C C . PRO A 1 89 ? -1.327 2.972 -8.314 1.00 97.25 89 PRO A C 1
ATOM 706 O O . PRO A 1 89 ? -1.241 3.976 -7.604 1.00 97.25 89 PRO A O 1
ATOM 709 N N . HIS A 1 90 ? -2.504 2.517 -8.755 1.00 96.94 90 HIS A N 1
ATOM 710 C CA . HIS A 1 90 ? -3.769 3.180 -8.453 1.00 96.94 90 HIS A CA 1
ATOM 711 C C . HIS A 1 90 ? -4.096 3.123 -6.955 1.00 96.94 90 HIS A C 1
ATOM 713 O O . HIS A 1 90 ? -4.458 4.139 -6.357 1.00 96.94 90 HIS A O 1
ATOM 719 N N . LEU A 1 91 ? -3.907 1.956 -6.332 1.00 97.38 91 LEU A N 1
ATOM 720 C CA . LEU A 1 91 ? -4.146 1.771 -4.900 1.00 97.38 91 LEU A CA 1
ATOM 721 C C . LEU A 1 91 ? -3.204 2.622 -4.043 1.00 97.38 91 LEU A C 1
ATOM 723 O O . LEU A 1 91 ? -3.624 3.148 -3.014 1.00 97.38 91 LEU A O 1
ATOM 727 N N . LEU A 1 92 ? -1.947 2.790 -4.457 1.00 97.81 92 LEU A N 1
ATOM 728 C CA . LEU A 1 92 ? -0.986 3.666 -3.786 1.00 97.81 92 LEU A CA 1
ATOM 729 C C . LEU A 1 92 ? -1.425 5.131 -3.863 1.00 97.81 92 LEU A C 1
ATOM 731 O O . LEU A 1 92 ? -1.402 5.819 -2.843 1.00 97.81 92 LEU A O 1
ATOM 735 N N . ALA A 1 93 ? -1.874 5.593 -5.034 1.00 96.56 93 ALA A N 1
ATOM 736 C CA . ALA A 1 93 ? -2.360 6.960 -5.215 1.00 96.56 93 ALA A CA 1
ATOM 737 C C . ALA A 1 93 ? -3.624 7.232 -4.379 1.00 96.56 93 ALA A C 1
ATOM 739 O O . ALA A 1 93 ? -3.722 8.257 -3.704 1.00 96.56 93 ALA A O 1
ATOM 740 N N . GLU A 1 94 ? -4.575 6.294 -4.376 1.00 95.88 94 GLU A N 1
ATOM 741 C CA . GLU A 1 94 ? -5.769 6.348 -3.525 1.00 95.88 94 GLU A CA 1
ATOM 742 C C . GLU A 1 94 ? -5.393 6.400 -2.040 1.00 95.88 94 GLU A C 1
ATOM 744 O O . GLU A 1 94 ? -5.857 7.275 -1.308 1.00 95.88 94 GLU A O 1
ATOM 749 N N . THR A 1 95 ? -4.493 5.513 -1.609 1.00 96.62 95 THR A N 1
ATOM 750 C CA . THR A 1 95 ? -4.036 5.444 -0.217 1.00 96.62 95 THR A CA 1
ATOM 751 C C . THR A 1 95 ? -3.326 6.725 0.198 1.00 96.62 95 THR A C 1
ATOM 753 O O . THR A 1 95 ? -3.553 7.210 1.304 1.00 96.62 95 THR A O 1
ATOM 756 N N . HIS A 1 96 ? -2.507 7.313 -0.678 1.00 96.38 96 HIS A N 1
ATOM 757 C CA . HIS A 1 96 ? -1.862 8.585 -0.384 1.00 96.38 96 HIS A CA 1
ATOM 758 C C . HIS A 1 96 ? -2.897 9.685 -0.151 1.00 96.38 96 HIS A C 1
ATOM 760 O O . HIS A 1 96 ? -2.799 10.387 0.852 1.00 96.38 96 HIS A O 1
ATOM 766 N N . ARG A 1 97 ? -3.921 9.803 -1.005 1.00 93.88 97 ARG A N 1
ATOM 767 C CA . ARG A 1 97 ? -4.994 10.793 -0.815 1.00 93.88 97 ARG A CA 1
ATOM 768 C C . ARG A 1 97 ? -5.783 10.553 0.472 1.00 93.88 97 ARG A C 1
ATOM 770 O O . ARG A 1 97 ? -6.096 11.507 1.174 1.00 93.88 97 ARG A O 1
ATOM 777 N N . LEU A 1 98 ? -6.065 9.293 0.800 1.00 92.94 98 LEU A N 1
ATOM 778 C CA . LEU A 1 98 ? -6.824 8.922 1.995 1.00 92.94 98 LEU A CA 1
ATOM 779 C C . LEU A 1 98 ? -6.046 9.181 3.297 1.00 92.94 98 LEU A C 1
ATOM 781 O O . 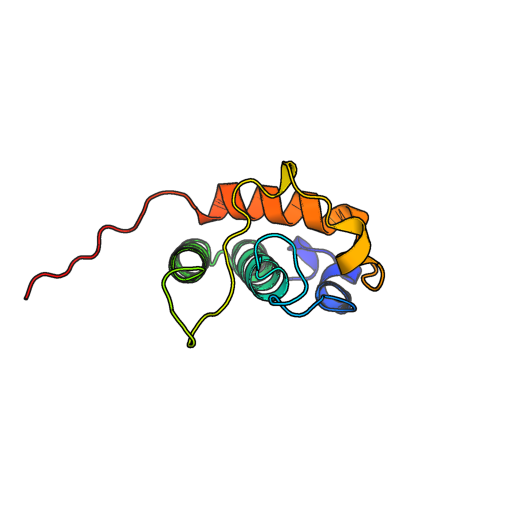LEU A 1 98 ? -6.615 9.666 4.276 1.00 92.94 98 LEU A O 1
ATOM 785 N N . LEU A 1 99 ? -4.752 8.839 3.319 1.00 93.62 99 LEU A N 1
ATOM 786 C CA . LEU A 1 99 ? -3.959 8.771 4.550 1.00 93.62 99 LEU A CA 1
ATOM 787 C C . LEU A 1 99 ? -3.003 9.950 4.774 1.00 93.62 99 LEU A C 1
ATOM 789 O O . LEU A 1 99 ? -2.499 10.095 5.883 1.00 93.62 99 LEU A O 1
ATOM 793 N N . SER A 1 100 ? -2.750 10.795 3.769 1.00 88.81 100 SER A N 1
ATOM 794 C CA . SER A 1 100 ? -1.896 11.989 3.933 1.00 88.81 100 SER A CA 1
ATOM 795 C C . SER A 1 100 ? -2.618 13.212 4.519 1.00 88.81 100 SER A C 1
ATOM 797 O O . SER A 1 100 ? -1.971 14.219 4.798 1.00 88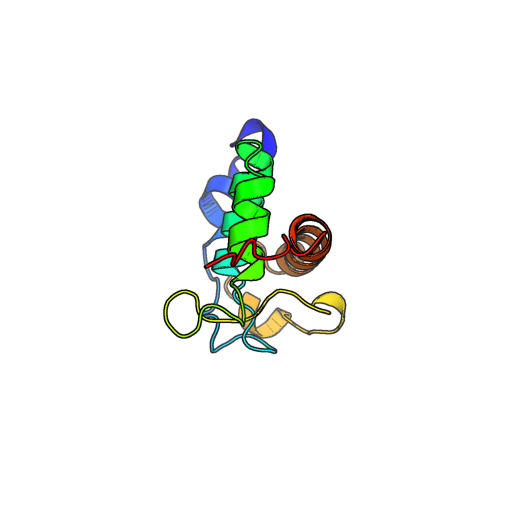.81 100 SER A O 1
ATOM 799 N N . GLY A 1 101 ? -3.944 13.142 4.699 1.00 70.19 101 GLY A N 1
ATOM 800 C CA . GLY A 1 101 ? -4.784 14.250 5.165 1.00 70.19 101 GLY A CA 1
ATOM 801 C C . GLY A 1 101 ? -4.672 14.563 6.665 1.00 70.19 101 GLY A C 1
ATOM 802 O O . GLY A 1 101 ? -4.719 13.650 7.488 1.00 70.19 101 GLY A O 1
ATOM 803 N N . GLU A 1 102 ? -4.577 15.873 6.941 1.00 54.84 102 GLU A N 1
ATOM 804 C CA . GLU A 1 102 ? -4.291 16.597 8.194 1.00 54.84 102 GLU A CA 1
ATOM 805 C C . GLU A 1 102 ? -3.201 15.978 9.075 1.00 54.84 102 GLU A C 1
ATOM 807 O O . GLU A 1 102 ? -3.420 15.070 9.876 1.00 54.84 102 GLU A O 1
ATOM 812 N N . THR A 1 103 ? -1.998 16.547 8.951 1.00 49.09 103 THR A N 1
ATOM 813 C CA . THR A 1 103 ? -0.930 16.474 9.945 1.00 49.09 103 THR A CA 1
ATOM 814 C C . THR A 1 103 ? -1.540 16.659 11.330 1.00 49.09 103 THR A C 1
ATOM 816 O O . THR A 1 103 ? -1.907 17.775 11.694 1.00 49.09 103 THR A O 1
ATOM 819 N N . VAL A 1 104 ? -1.650 15.579 12.109 1.00 49.09 104 VAL A N 1
ATOM 820 C CA . VAL A 1 104 ? -1.948 15.676 13.538 1.00 49.09 104 VAL A CA 1
ATOM 821 C C . VAL A 1 104 ? -0.854 16.565 14.115 1.00 49.09 104 VAL A C 1
ATOM 823 O O . VAL A 1 104 ? 0.304 16.147 14.202 1.00 49.09 104 VAL A O 1
ATOM 826 N N . GLN A 1 105 ? -1.195 17.825 14.410 1.00 41.12 105 GLN A N 1
ATOM 827 C CA . GLN A 1 105 ? -0.293 18.735 15.094 1.00 41.12 105 GLN A CA 1
ATOM 828 C C . GLN A 1 105 ? 0.162 18.011 16.349 1.00 41.12 105 GLN A C 1
ATOM 830 O O . GLN A 1 105 ? -0.645 17.584 17.177 1.00 41.12 105 GLN A O 1
ATOM 835 N N . ARG A 1 106 ? 1.471 17.792 16.437 1.00 43.81 106 ARG A N 1
ATOM 836 C CA . ARG A 1 106 ? 2.087 17.161 17.590 1.00 43.81 106 ARG A CA 1
ATOM 837 C C . ARG A 1 106 ? 1.686 17.998 18.806 1.00 43.81 106 ARG A C 1
ATOM 839 O O . ARG A 1 106 ? 2.109 19.144 18.914 1.00 43.81 106 ARG A O 1
ATOM 846 N N . LEU A 1 107 ? 0.899 17.440 19.723 1.00 43.94 107 LEU A N 1
ATOM 847 C CA . LEU A 1 107 ? 0.786 17.984 21.074 1.00 43.94 107 LEU A CA 1
ATOM 848 C C . LEU A 1 107 ? 2.094 17.654 21.801 1.00 43.94 107 LEU A C 1
ATOM 850 O O . LEU A 1 107 ? 2.167 16.735 22.608 1.00 43.94 107 LEU A O 1
ATOM 854 N N . SER A 1 108 ? 3.168 18.351 21.439 1.00 46.56 108 SER A N 1
ATOM 855 C CA . SER A 1 108 ? 4.359 18.444 22.271 1.00 46.56 108 SER A CA 1
ATOM 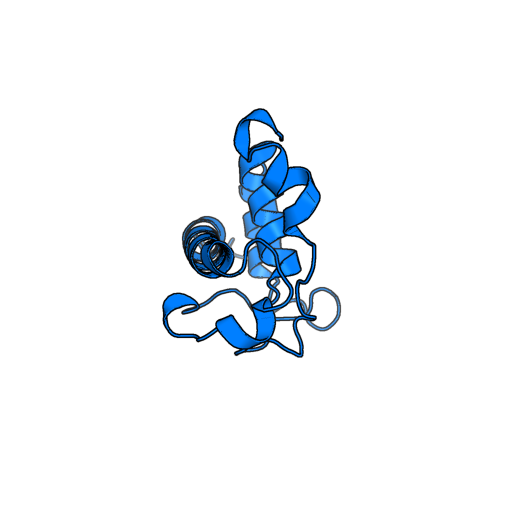856 C C . SER A 1 108 ? 4.202 19.677 23.149 1.00 46.56 108 SER A C 1
ATOM 858 O O . SER A 1 108 ? 4.689 20.752 22.808 1.00 46.56 108 SER A O 1
ATOM 860 N N . SER A 1 109 ? 3.488 19.505 24.257 1.00 37.84 109 SER A N 1
ATOM 861 C CA . SER A 1 109 ? 3.607 20.378 25.420 1.00 37.84 109 SER A CA 1
ATOM 862 C C . SER A 1 109 ? 4.454 19.620 26.440 1.00 37.84 109 SER A C 1
ATOM 864 O O . SER A 1 109 ? 4.030 18.592 26.970 1.00 37.84 109 SER A O 1
ATOM 866 N N . SER A 1 110 ? 5.675 20.083 26.671 1.00 42.75 110 SER A N 1
ATOM 867 C CA . SER A 1 110 ? 6.472 19.785 27.863 1.00 42.75 110 SER A CA 1
ATOM 868 C C . SER A 1 110 ? 7.096 21.088 28.322 1.00 42.75 110 SER A C 1
ATOM 870 O O . SER A 1 110 ? 7.488 21.870 27.427 1.00 42.75 110 SER A O 1
#

pLDDT: mean 89.59, std 14.21, range [37.84, 98.0]